Protein AF-A0A6J1R9F1-F1 (afdb_monomer_lite)

Radius of gyration: 23.19 Å; chains: 1; bounding box: 46×26×68 Å

Structure (mmCIF, N/CA/C/O backbone):
data_AF-A0A6J1R9F1-F1
#
_entry.id   AF-A0A6J1R9F1-F1
#
loop_
_atom_site.group_PDB
_atom_site.id
_atom_site.type_symbol
_atom_site.label_atom_id
_atom_site.label_alt_id
_atom_site.label_comp_id
_atom_site.label_asym_id
_atom_site.label_entity_id
_atom_site.label_seq_id
_atom_site.pdbx_PDB_ins_code
_atom_site.Cartn_x
_atom_site.Cartn_y
_atom_site.Cartn_z
_atom_site.occupancy
_atom_site.B_iso_or_equiv
_atom_site.auth_seq_id
_atom_site.auth_comp_id
_atom_site.auth_asym_id
_atom_site.auth_atom_id
_atom_site.pdbx_PDB_model_num
ATOM 1 N N . MET A 1 1 ? -10.753 -15.043 19.650 1.00 33.47 1 MET A N 1
ATOM 2 C CA . MET A 1 1 ? -9.688 -14.875 18.639 1.00 33.47 1 MET A CA 1
ATOM 3 C C . MET A 1 1 ? -9.830 -13.474 18.058 1.00 33.47 1 MET A C 1
ATOM 5 O O . MET A 1 1 ? -10.923 -13.144 17.620 1.00 33.47 1 MET A O 1
ATOM 9 N N . PHE A 1 2 ? -8.815 -12.615 18.184 1.00 37.88 2 PHE A N 1
ATOM 10 C CA . PHE A 1 2 ? -8.852 -11.265 17.606 1.00 37.88 2 PHE A CA 1
ATOM 11 C C . PHE A 1 2 ? -8.587 -11.389 16.107 1.00 37.88 2 PHE A C 1
ATOM 13 O O . PHE A 1 2 ? -7.538 -11.899 15.718 1.00 37.88 2 PHE A O 1
ATOM 20 N N . ASP A 1 3 ? -9.554 -10.997 15.284 1.00 38.84 3 ASP A N 1
ATOM 21 C CA . ASP A 1 3 ? -9.391 -10.984 13.836 1.00 38.84 3 ASP A CA 1
ATOM 22 C C . ASP A 1 3 ? -8.546 -9.765 13.454 1.00 38.84 3 ASP A C 1
ATOM 24 O O . ASP A 1 3 ? -8.963 -8.620 13.615 1.00 38.84 3 ASP A O 1
ATOM 28 N N . PHE A 1 4 ? -7.315 -10.017 13.012 1.00 48.25 4 PHE A N 1
ATOM 29 C CA . PHE A 1 4 ? -6.359 -8.979 12.621 1.00 48.25 4 PHE A CA 1
ATOM 30 C C . PHE A 1 4 ? -6.665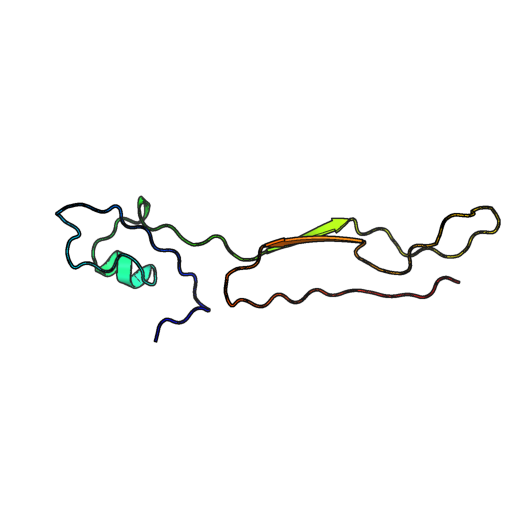 -8.384 11.236 1.00 48.25 4 PHE A C 1
ATOM 32 O O . PHE A 1 4 ? -5.997 -7.432 10.836 1.00 48.25 4 PHE A O 1
ATOM 39 N N . ASN A 1 5 ? -7.661 -8.916 10.514 1.00 45.56 5 ASN A N 1
ATOM 40 C CA . ASN A 1 5 ? -8.049 -8.422 9.191 1.00 45.56 5 ASN A CA 1
ATOM 41 C C . ASN A 1 5 ? -9.033 -7.245 9.244 1.00 45.56 5 ASN A C 1
ATOM 43 O O . ASN A 1 5 ? -9.085 -6.458 8.302 1.00 45.56 5 ASN A O 1
ATOM 47 N N . HIS A 1 6 ? -9.762 -7.083 10.350 1.00 47.81 6 HIS A N 1
ATOM 48 C CA . HIS A 1 6 ? -10.709 -5.991 10.555 1.00 47.81 6 HIS A CA 1
ATOM 49 C C . HIS A 1 6 ? -10.099 -4.942 11.490 1.00 47.81 6 HIS A C 1
ATOM 51 O O . HIS A 1 6 ? -10.127 -5.096 12.703 1.00 47.81 6 HIS A O 1
ATOM 57 N N . ASP A 1 7 ? -9.501 -3.903 10.903 1.00 49.97 7 ASP A N 1
ATOM 58 C CA . ASP A 1 7 ? -9.259 -2.576 11.496 1.00 49.97 7 ASP A CA 1
ATOM 59 C C . ASP A 1 7 ? -9.199 -2.491 13.043 1.00 49.97 7 ASP A C 1
ATOM 61 O O . ASP A 1 7 ? -10.153 -2.080 13.701 1.00 49.97 7 ASP A O 1
ATOM 65 N N . ILE A 1 8 ? -8.043 -2.790 13.646 1.00 49.72 8 ILE A N 1
ATOM 66 C CA . ILE A 1 8 ? -7.800 -2.569 15.084 1.00 49.72 8 ILE A CA 1
ATOM 67 C C . ILE A 1 8 ? -6.689 -1.524 15.276 1.00 49.72 8 ILE A C 1
ATOM 69 O O . ILE A 1 8 ? -5.558 -1.844 14.935 1.00 49.72 8 ILE A O 1
ATOM 73 N N . VAL A 1 9 ? -6.982 -0.340 15.863 1.00 54.88 9 VAL A N 1
ATOM 74 C CA . VAL A 1 9 ? -6.148 0.374 16.887 1.00 54.88 9 VAL A CA 1
ATOM 75 C C . VAL A 1 9 ? -7.012 1.374 17.702 1.00 54.88 9 VAL A C 1
ATOM 77 O O . VAL A 1 9 ? -6.986 2.575 17.482 1.00 54.88 9 VAL A O 1
ATOM 80 N N . CYS A 1 10 ? -7.808 0.859 18.636 1.00 59.25 10 CYS A N 1
ATOM 81 C CA . CYS A 1 10 ? -7.703 1.050 20.094 1.00 59.25 10 CYS A CA 1
ATOM 82 C C . CYS A 1 10 ? -6.978 2.298 20.645 1.00 59.25 10 CYS A C 1
ATOM 84 O O . CYS A 1 10 ? -5.761 2.243 20.783 1.00 59.25 10 CYS A O 1
ATOM 86 N N . VAL A 1 11 ? -7.704 3.325 21.115 1.00 57.34 11 VAL A N 1
ATOM 87 C CA . VAL A 1 11 ? -7.308 4.136 22.293 1.00 57.34 11 VAL A CA 1
ATOM 88 C C . VAL A 1 11 ? -8.561 4.725 22.954 1.00 57.34 11 VAL A C 1
ATOM 90 O O . VAL A 1 11 ? -9.041 5.763 22.528 1.00 57.34 11 VAL A O 1
ATOM 93 N N . HIS A 1 12 ? -9.065 4.116 24.024 1.00 59.09 12 HIS A N 1
ATOM 94 C CA . HIS A 1 12 ? -9.846 4.875 25.008 1.00 59.09 12 HIS A CA 1
ATOM 95 C C . HIS A 1 12 ? -8.859 5.491 26.005 1.00 59.09 12 HIS A C 1
ATOM 97 O O . HIS A 1 12 ? -7.927 4.799 26.440 1.00 59.09 12 HIS A O 1
ATOM 103 N N . SER A 1 13 ? -9.004 6.779 26.320 1.00 62.75 13 SER A N 1
ATOM 104 C CA . SER A 1 13 ? -8.144 7.436 27.307 1.00 62.75 13 SER A CA 1
ATOM 105 C C . SER A 1 13 ? -8.349 6.767 28.670 1.00 62.75 13 SER A C 1
ATOM 107 O O . SER A 1 13 ? -9.471 6.468 29.076 1.00 62.75 13 SER A O 1
ATOM 109 N N . TYR A 1 14 ? -7.256 6.444 29.365 1.00 63.72 14 TYR A N 1
ATOM 110 C CA . TYR A 1 14 ? -7.374 5.818 30.678 1.00 63.72 14 TYR A CA 1
ATOM 111 C C . TYR A 1 14 ? -7.926 6.838 31.675 1.00 63.72 14 TYR A C 1
ATOM 113 O O . TYR A 1 14 ? -7.282 7.847 31.952 1.00 63.72 14 TYR A O 1
ATOM 121 N N . SER A 1 15 ? -9.104 6.556 32.225 1.00 68.31 15 SER A N 1
ATOM 122 C CA . SER A 1 15 ? -9.654 7.283 33.371 1.00 68.31 15 SER A CA 1
ATOM 123 C C . SER A 1 15 ? -10.414 6.345 34.314 1.00 68.31 15 SER A C 1
ATOM 125 O O . SER A 1 15 ? -10.742 5.211 33.954 1.00 68.31 15 SER A O 1
ATOM 127 N N . ASN A 1 16 ? -10.705 6.804 35.535 1.00 76.62 16 ASN A N 1
ATOM 128 C CA . ASN A 1 16 ? -11.350 5.986 36.571 1.00 76.62 16 ASN A CA 1
ATOM 129 C C . ASN A 1 16 ? -12.732 5.445 36.152 1.00 76.62 16 ASN A C 1
ATOM 131 O O . ASN A 1 16 ? -13.125 4.373 36.598 1.00 76.62 16 ASN A O 1
ATOM 135 N N . SER A 1 17 ? -13.440 6.118 35.239 1.00 70.81 17 SER A N 1
ATOM 136 C CA . SER A 1 17 ? -14.736 5.672 34.694 1.00 70.81 17 SER A CA 1
ATOM 137 C C . SER A 1 17 ? -14.627 4.547 33.650 1.00 70.81 17 SER A C 1
ATOM 139 O O . SER A 1 17 ? -15.637 4.016 33.180 1.00 70.81 17 SER A O 1
ATOM 141 N N . THR A 1 18 ? -13.402 4.178 33.273 1.00 72.50 18 THR A N 1
ATOM 142 C CA . THR A 1 18 ? -13.089 3.245 32.175 1.00 72.50 18 THR A CA 1
ATOM 143 C C . THR A 1 18 ? -12.455 1.950 32.672 1.00 72.50 18 THR A C 1
ATOM 145 O O . THR A 1 18 ? -12.145 1.053 31.883 1.00 72.50 18 THR A O 1
ATOM 148 N N . TYR A 1 19 ? -12.279 1.836 33.991 1.00 78.38 19 TYR A N 1
ATOM 149 C CA . TYR A 1 19 ? -11.739 0.653 34.640 1.00 78.38 19 TYR A CA 1
ATOM 150 C C . TYR A 1 19 ? -12.591 -0.580 34.305 1.00 78.38 19 TYR A C 1
ATOM 152 O O . TYR A 1 19 ? -13.818 -0.541 34.356 1.00 78.38 19 TYR A O 1
ATOM 160 N N . GLY A 1 20 ? -11.937 -1.669 33.894 1.00 80.25 20 GLY A N 1
ATOM 161 C CA . GLY A 1 20 ? -12.604 -2.903 33.466 1.00 80.25 20 GLY A CA 1
ATOM 162 C C . GLY A 1 20 ? -13.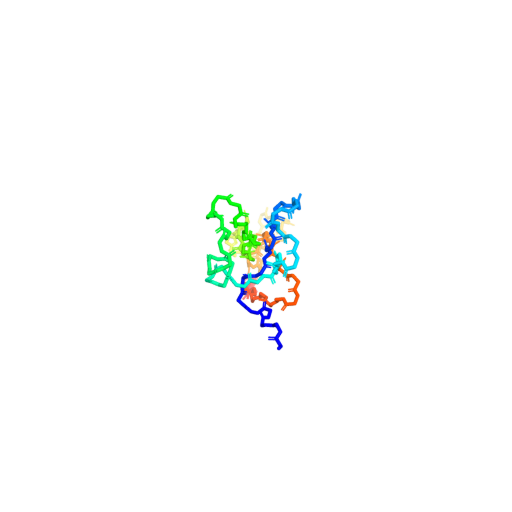204 -2.887 32.050 1.00 80.25 20 GLY A C 1
ATOM 163 O O . GLY A 1 20 ? -13.624 -3.940 31.574 1.00 80.25 20 GLY A O 1
ATOM 164 N N . LYS A 1 21 ? -13.213 -1.753 31.331 1.00 81.44 21 LYS A N 1
ATOM 165 C CA . LYS A 1 21 ? -13.713 -1.690 29.945 1.00 81.44 21 LYS A CA 1
ATOM 166 C C . LYS A 1 21 ? -12.623 -2.054 28.923 1.00 81.44 21 LYS A C 1
ATOM 168 O O . LYS A 1 21 ? -11.461 -1.666 29.089 1.00 81.44 21 LYS A O 1
ATOM 173 N N . PRO A 1 22 ? -12.958 -2.762 27.825 1.00 80.62 22 PRO A N 1
ATOM 174 C CA . PRO A 1 22 ? -11.982 -3.091 26.795 1.00 80.62 22 PRO A CA 1
ATOM 175 C C . PRO A 1 22 ? -11.558 -1.827 26.043 1.00 80.62 22 PRO A C 1
ATOM 177 O O . PRO A 1 22 ? -12.364 -1.174 25.391 1.00 80.62 22 PRO A O 1
ATOM 180 N N . ARG A 1 23 ? -10.263 -1.510 26.090 1.00 79.69 23 ARG A N 1
ATOM 181 C CA . ARG A 1 23 ? -9.673 -0.374 25.355 1.00 79.69 23 ARG A CA 1
ATOM 182 C C . ARG A 1 23 ? -9.361 -0.704 23.902 1.00 79.69 23 ARG A C 1
ATOM 184 O O . ARG A 1 23 ? -9.111 0.198 23.106 1.00 79.69 23 ARG A O 1
ATOM 191 N N . CYS A 1 24 ? -9.342 -1.999 23.582 1.00 80.25 24 CYS A N 1
ATOM 192 C CA . CYS A 1 24 ? -8.999 -2.493 22.269 1.00 80.25 24 CYS A CA 1
ATOM 193 C C . CYS A 1 24 ? -10.027 -3.486 21.747 1.00 80.25 24 CYS A C 1
ATOM 195 O O . CYS A 1 24 ? -10.148 -4.592 22.272 1.00 80.25 24 CYS A O 1
ATOM 197 N N . ASN A 1 25 ? -10.815 -3.057 20.764 1.00 81.12 25 ASN A N 1
ATOM 198 C CA . ASN A 1 25 ? -11.896 -3.848 20.193 1.00 81.12 25 ASN A CA 1
ATOM 199 C C . ASN A 1 25 ? -12.346 -3.263 18.849 1.00 81.12 25 ASN A C 1
ATOM 201 O O . ASN A 1 25 ? -11.912 -2.173 18.474 1.00 81.12 25 ASN A O 1
ATOM 205 N N . VAL A 1 26 ? -13.256 -3.965 18.171 1.00 81.56 26 VAL A N 1
ATOM 206 C CA . VAL A 1 26 ? -13.962 -3.423 17.002 1.00 81.56 26 VAL A CA 1
ATOM 207 C C . VAL A 1 26 ? -14.831 -2.214 17.407 1.00 81.56 26 VAL A C 1
ATOM 209 O O . VAL A 1 26 ? -15.368 -2.210 18.528 1.00 81.56 26 VAL A O 1
ATOM 212 N N . PRO A 1 27 ? -14.986 -1.190 16.545 1.00 82.56 27 PRO A N 1
ATOM 213 C CA . PRO A 1 27 ? -15.694 0.051 16.878 1.00 82.56 27 PRO A CA 1
ATOM 214 C C . PRO A 1 27 ? -17.115 -0.157 17.416 1.00 82.56 27 PRO A C 1
ATOM 216 O O . PRO A 1 27 ? -17.535 0.530 18.344 1.00 82.56 27 PRO A O 1
ATOM 219 N N . GLU A 1 28 ? -17.847 -1.137 16.888 1.00 86.00 28 GLU A N 1
ATOM 220 C CA . GLU A 1 28 ? -19.213 -1.485 17.296 1.00 86.00 28 GLU A CA 1
ATOM 221 C C . GLU A 1 28 ? -19.271 -1.862 18.776 1.00 86.00 28 GLU A C 1
ATOM 223 O O . GLU A 1 28 ? -20.137 -1.387 19.510 1.00 86.00 28 GLU A O 1
ATOM 228 N N . ARG A 1 29 ? -18.306 -2.665 19.238 1.00 84.50 29 ARG A N 1
ATOM 229 C CA . ARG A 1 29 ? -18.225 -3.074 20.642 1.00 84.50 29 ARG A CA 1
ATOM 230 C C . ARG A 1 29 ? -17.789 -1.921 21.532 1.00 84.50 29 ARG A C 1
ATOM 232 O O . ARG A 1 29 ? -18.353 -1.759 22.605 1.00 84.50 29 ARG A O 1
ATOM 239 N N . LEU A 1 30 ? -16.833 -1.097 21.099 1.00 81.62 30 LEU A N 1
ATOM 240 C CA . LEU A 1 30 ? -16.418 0.084 21.869 1.00 81.62 30 LEU A CA 1
ATOM 241 C C . LEU A 1 30 ? -17.592 1.048 22.091 1.00 81.62 30 LEU A C 1
ATOM 243 O O . LEU A 1 30 ? -17.796 1.501 23.217 1.00 81.62 30 LEU A O 1
ATOM 247 N N . ARG A 1 31 ? -18.408 1.285 21.056 1.00 85.69 31 ARG A N 1
ATOM 248 C CA . ARG A 1 31 ? -19.654 2.058 21.170 1.00 85.69 31 ARG A CA 1
ATOM 249 C C . ARG A 1 31 ? -20.624 1.427 22.169 1.00 85.69 31 ARG A C 1
ATOM 251 O O . ARG A 1 31 ? -21.139 2.131 23.031 1.00 85.69 31 ARG A O 1
ATOM 258 N N . ALA A 1 32 ? -20.811 0.106 22.118 1.00 86.62 32 ALA A N 1
ATOM 259 C CA . ALA A 1 32 ? -21.663 -0.615 23.069 1.00 86.62 32 ALA A CA 1
ATOM 260 C C . ALA A 1 32 ? -21.176 -0.509 24.532 1.00 86.62 32 ALA A C 1
ATOM 262 O O . ALA A 1 32 ? -21.990 -0.508 25.448 1.00 86.62 32 ALA A O 1
ATOM 263 N N . PHE A 1 33 ? -19.866 -0.354 24.766 1.00 83.06 33 PHE A N 1
ATOM 264 C CA . PHE A 1 33 ? -19.291 -0.105 26.100 1.00 83.06 33 PHE A CA 1
ATOM 265 C C . PHE A 1 33 ? -19.329 1.375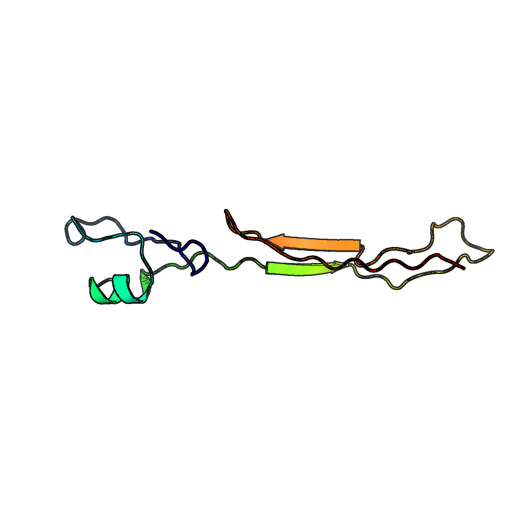 26.540 1.00 83.06 33 PHE A C 1
ATOM 267 O O . PHE A 1 33 ? -18.814 1.726 27.613 1.00 83.06 33 PHE A O 1
ATOM 274 N N . GLY A 1 34 ? -19.955 2.244 25.739 1.00 81.50 34 GLY A N 1
ATOM 275 C CA . GLY A 1 34 ? -20.114 3.669 26.019 1.00 81.50 34 GLY A CA 1
ATOM 276 C C . GLY A 1 34 ? -18.893 4.516 25.664 1.00 81.50 34 GLY A C 1
ATOM 277 O O . GLY A 1 34 ? -18.714 5.577 26.252 1.00 81.50 34 GLY A O 1
ATOM 278 N N . CYS A 1 35 ? -18.034 4.055 24.748 1.00 80.19 35 CYS A N 1
ATOM 279 C CA . CYS A 1 35 ? -16.924 4.858 24.238 1.00 80.19 35 CYS A CA 1
ATOM 280 C C . CYS A 1 35 ? -17.450 5.910 23.239 1.00 80.19 35 CYS A C 1
ATOM 282 O O . CYS A 1 35 ? -18.062 5.526 22.234 1.00 80.19 35 CYS A O 1
ATOM 284 N N . PRO A 1 36 ? -17.220 7.218 23.467 1.00 84.06 36 PRO A N 1
ATOM 285 C CA . PRO A 1 36 ? -17.599 8.260 22.519 1.00 84.06 36 PRO A CA 1
ATOM 286 C C . PRO A 1 36 ? -16.871 8.097 21.180 1.00 84.06 36 PRO A C 1
ATOM 288 O O . PRO A 1 36 ? -15.672 7.829 21.145 1.00 84.06 36 PRO A O 1
ATOM 291 N N . ASN A 1 37 ? -17.560 8.347 20.061 1.00 83.00 37 ASN A N 1
ATOM 292 C CA . ASN A 1 37 ? -16.971 8.210 18.719 1.00 83.00 37 ASN A CA 1
ATOM 293 C C . ASN A 1 37 ? -15.689 9.038 18.526 1.00 83.00 37 ASN A C 1
ATOM 295 O O . ASN A 1 37 ? -14.789 8.602 17.818 1.00 83.00 37 ASN A O 1
ATOM 299 N N . VAL A 1 38 ? -15.590 10.206 19.169 1.00 84.25 38 VAL A N 1
ATOM 300 C CA . VAL A 1 38 ? -14.410 11.089 19.090 1.00 84.25 38 VAL A CA 1
ATOM 301 C C . VAL A 1 38 ? -13.163 10.487 19.743 1.00 84.25 38 VAL A C 1
ATOM 303 O O . VAL A 1 38 ? -12.041 10.871 19.417 1.00 84.25 38 VAL A O 1
ATOM 306 N N . GLU A 1 39 ? -13.349 9.535 20.655 1.00 79.62 39 GLU A N 1
ATOM 307 C CA . GLU A 1 39 ? -12.262 8.818 21.315 1.00 79.62 39 GLU A CA 1
ATOM 308 C C . GLU A 1 39 ? -11.902 7.524 20.584 1.00 79.62 39 GLU A C 1
ATOM 310 O O . GLU A 1 39 ? -10.777 7.045 20.704 1.00 79.62 39 GLU A O 1
ATOM 315 N N . ILE A 1 40 ? -12.808 6.973 19.773 1.00 79.88 40 ILE A N 1
ATOM 316 C CA . ILE A 1 40 ? -12.526 5.783 18.969 1.00 79.88 40 ILE A CA 1
ATOM 317 C C . ILE A 1 40 ? -11.568 6.161 17.840 1.00 79.88 40 ILE A C 1
ATOM 319 O O . ILE A 1 40 ? -11.947 6.711 16.808 1.00 79.88 40 ILE A O 1
ATOM 323 N N . ARG A 1 41 ? -10.294 5.824 18.029 1.00 78.50 41 ARG A N 1
ATOM 324 C CA . ARG A 1 41 ? -9.270 5.931 16.990 1.00 78.50 41 ARG A CA 1
ATOM 325 C C . ARG A 1 41 ? -9.218 4.633 16.193 1.00 78.50 41 ARG A C 1
ATOM 327 O O . ARG A 1 41 ? -9.406 3.550 16.740 1.00 78.50 41 ARG A O 1
ATOM 334 N N . ALA A 1 42 ? -8.980 4.754 14.893 1.00 76.31 42 ALA A N 1
ATOM 335 C CA . ALA A 1 42 ? -8.719 3.621 14.021 1.00 76.31 42 ALA A CA 1
ATOM 336 C C . ALA A 1 42 ? -7.253 3.637 13.596 1.00 76.31 42 ALA A C 1
ATOM 338 O O . ALA A 1 42 ? -6.665 4.696 13.348 1.00 76.31 42 ALA A O 1
ATOM 339 N N . ALA A 1 43 ? -6.669 2.448 13.467 1.00 74.88 43 ALA A N 1
ATOM 340 C CA . ALA A 1 43 ? -5.381 2.307 12.815 1.00 74.88 43 ALA A CA 1
ATOM 341 C C . ALA A 1 43 ? -5.508 2.830 11.387 1.00 74.88 43 ALA A C 1
ATOM 343 O O . ALA A 1 43 ? -6.421 2.408 10.672 1.00 74.88 43 ALA A O 1
ATOM 344 N N . PRO A 1 44 ? -4.596 3.673 10.904 1.00 79.44 44 PRO A N 1
ATOM 345 C CA . PRO A 1 44 ? -4.657 4.068 9.511 1.00 79.44 44 PRO A CA 1
ATOM 346 C C . PRO A 1 44 ? -4.521 2.839 8.594 1.00 79.44 44 PRO A C 1
ATOM 348 O O . PRO A 1 44 ? -3.767 1.914 8.927 1.00 79.44 44 PRO A O 1
ATOM 351 N N . PRO A 1 45 ? -5.239 2.794 7.461 1.00 83.00 45 PRO A N 1
ATOM 352 C CA . PRO A 1 45 ? -5.178 1.674 6.533 1.00 83.00 45 PRO A CA 1
ATOM 353 C C . PRO A 1 45 ? -3.782 1.495 5.943 1.00 83.00 45 PRO A C 1
ATOM 355 O O . PRO A 1 45 ? -2.983 2.437 5.863 1.00 83.00 45 PRO A O 1
ATOM 358 N N . GLY A 1 46 ? -3.496 0.262 5.522 1.00 87.56 46 GLY A N 1
ATOM 359 C CA . GLY A 1 46 ? -2.419 0.036 4.568 1.00 87.56 46 GLY A CA 1
ATOM 360 C C . GLY A 1 46 ? -2.701 0.813 3.278 1.00 87.56 46 GLY A C 1
ATOM 361 O O . GLY A 1 46 ? -3.849 1.126 2.969 1.00 87.56 46 GLY A O 1
ATOM 362 N N . SER A 1 47 ? -1.665 1.190 2.538 1.00 92.06 47 SER A N 1
ATOM 363 C CA . SER A 1 47 ? -1.845 1.890 1.261 1.00 92.06 47 SER A CA 1
ATOM 364 C C . SER A 1 47 ? -0.681 1.626 0.323 1.00 92.06 47 SER A C 1
ATOM 366 O O . SER A 1 47 ? 0.464 1.541 0.766 1.00 92.06 47 SER A O 1
ATOM 368 N N . LEU A 1 48 ? -0.972 1.565 -0.973 1.00 94.38 48 LEU A N 1
ATOM 369 C CA . LEU A 1 48 ? 0.010 1.505 -2.046 1.00 94.38 48 LEU A CA 1
ATOM 370 C C . LEU A 1 48 ? -0.184 2.730 -2.939 1.00 94.38 48 LEU A C 1
ATOM 372 O O . LEU A 1 48 ? -1.277 2.963 -3.450 1.00 94.38 48 LEU A O 1
ATOM 376 N N . ARG A 1 49 ? 0.868 3.527 -3.123 1.00 96.69 49 ARG A N 1
ATOM 377 C CA . ARG A 1 49 ? 0.852 4.699 -4.005 1.00 96.69 49 ARG A CA 1
ATOM 378 C C . ARG A 1 49 ? 2.011 4.635 -4.981 1.00 96.69 49 ARG A C 1
ATOM 380 O O . ARG A 1 49 ? 3.150 4.431 -4.573 1.00 96.69 49 ARG A O 1
ATOM 387 N N . VAL A 1 50 ? 1.732 4.870 -6.256 1.00 96.75 50 VAL A N 1
ATOM 388 C CA . VAL A 1 50 ? 2.768 5.030 -7.278 1.00 96.75 50 VAL A CA 1
ATOM 389 C C . VAL A 1 50 ? 3.320 6.451 -7.198 1.00 96.75 50 VAL A C 1
ATOM 391 O O . VAL A 1 50 ? 2.555 7.411 -7.214 1.00 96.75 50 VAL A O 1
ATOM 394 N N . LEU A 1 51 ? 4.639 6.585 -7.061 1.00 97.88 51 LEU A N 1
ATOM 395 C CA . LEU A 1 51 ? 5.328 7.880 -7.018 1.00 97.88 51 LEU A CA 1
ATOM 396 C C . LEU A 1 51 ? 6.022 8.208 -8.341 1.00 97.88 51 LEU A C 1
ATOM 398 O O . LEU A 1 51 ? 6.139 9.375 -8.698 1.00 97.88 51 LEU A O 1
ATOM 402 N N . THR A 1 52 ? 6.505 7.195 -9.059 1.00 97.69 52 THR A N 1
ATOM 403 C CA . THR A 1 52 ? 7.180 7.375 -10.349 1.00 97.69 52 THR A CA 1
ATOM 404 C C . THR A 1 52 ? 6.869 6.189 -11.246 1.00 97.69 52 THR A C 1
ATOM 406 O O . THR A 1 52 ? 7.066 5.044 -10.839 1.00 97.69 52 THR A O 1
ATOM 409 N N . ASN A 1 53 ? 6.358 6.478 -12.443 1.00 97.25 53 ASN A N 1
ATOM 410 C CA . ASN A 1 53 ? 5.930 5.484 -13.422 1.00 97.25 53 ASN A CA 1
ATOM 411 C C . ASN A 1 53 ? 6.229 5.956 -14.851 1.00 97.25 53 ASN A C 1
ATOM 413 O O . ASN A 1 53 ? 5.318 6.201 -15.634 1.00 97.25 53 ASN A O 1
ATOM 417 N N . MET A 1 54 ? 7.508 6.117 -15.165 1.00 95.94 54 MET A N 1
ATOM 418 C CA . MET A 1 54 ? 8.019 6.437 -16.496 1.00 95.94 54 MET A CA 1
ATOM 419 C C . MET A 1 54 ? 7.637 5.359 -17.503 1.00 95.94 54 MET A C 1
ATOM 421 O O . MET A 1 54 ? 7.648 4.179 -17.151 1.00 95.94 54 MET A O 1
ATOM 425 N N . ASP A 1 55 ? 7.339 5.764 -18.737 1.00 95.38 55 ASP A N 1
ATOM 426 C CA . ASP A 1 55 ? 7.054 4.846 -19.837 1.00 95.38 55 ASP A CA 1
ATOM 427 C C . ASP A 1 55 ? 8.261 4.002 -20.233 1.00 95.38 55 ASP A C 1
ATOM 429 O O . ASP A 1 55 ? 9.407 4.387 -20.002 1.00 95.38 55 ASP A O 1
ATOM 433 N N . PHE A 1 56 ? 7.984 2.823 -20.798 1.00 95.75 56 PHE A N 1
ATOM 434 C CA . PHE A 1 56 ? 9.037 1.966 -21.326 1.00 95.75 56 PHE A CA 1
ATOM 435 C C . PHE A 1 56 ? 9.767 2.674 -22.465 1.00 95.75 56 PHE A C 1
ATOM 437 O O . PHE A 1 56 ? 9.145 3.375 -23.265 1.00 95.75 56 PHE A O 1
ATOM 444 N N . GLN A 1 57 ? 11.072 2.459 -22.549 1.00 93.38 57 GLN A N 1
ATOM 445 C CA . GLN A 1 57 ? 11.928 3.066 -23.559 1.00 93.38 57 GLN A CA 1
ATOM 446 C C . GLN A 1 57 ? 12.658 1.975 -24.336 1.00 93.38 57 GLN A C 1
ATOM 448 O O . GLN A 1 57 ? 12.849 0.866 -23.836 1.00 93.38 57 GLN A O 1
ATOM 453 N N . ASP A 1 58 ? 13.043 2.310 -25.559 1.00 91.12 58 ASP A N 1
ATOM 454 C CA . ASP A 1 58 ? 13.847 1.472 -26.444 1.00 91.12 58 ASP A CA 1
ATOM 455 C C . ASP A 1 58 ? 15.218 2.129 -26.646 1.00 91.12 58 ASP A C 1
ATOM 457 O O . ASP A 1 58 ? 15.416 3.297 -26.284 1.00 91.12 58 ASP A O 1
ATOM 461 N N . VAL A 1 59 ? 16.187 1.375 -27.158 1.00 88.56 59 VAL A N 1
ATOM 462 C CA . VAL A 1 59 ? 17.537 1.891 -27.379 1.00 88.56 59 VAL A CA 1
ATOM 463 C C . VAL A 1 59 ? 17.484 2.923 -28.508 1.00 88.56 59 VAL A C 1
ATOM 465 O O . VAL A 1 59 ? 16.957 2.662 -29.585 1.00 88.56 59 VAL A O 1
ATOM 468 N N . SER A 1 60 ? 18.034 4.116 -28.276 1.00 83.56 60 SER A N 1
ATOM 469 C CA . SER A 1 60 ? 18.228 5.114 -29.334 1.00 83.56 60 SER A CA 1
ATOM 470 C C . SER A 1 60 ? 19.717 5.286 -29.598 1.00 83.56 60 SER A C 1
ATOM 472 O O . SER A 1 60 ? 20.468 5.470 -28.640 1.00 83.56 60 SER A O 1
ATOM 474 N N . ASN A 1 61 ? 20.121 5.313 -30.870 1.00 73.94 61 ASN A N 1
ATOM 475 C CA . ASN A 1 61 ? 21.527 5.403 -31.289 1.00 73.94 61 ASN A CA 1
ATOM 476 C C . ASN A 1 61 ? 22.302 6.587 -30.672 1.00 73.94 61 ASN A C 1
ATOM 478 O O . ASN A 1 61 ? 23.510 6.489 -30.495 1.00 73.94 61 ASN A O 1
ATOM 482 N N . ASP A 1 62 ? 21.610 7.660 -30.278 1.00 72.50 62 ASP A N 1
ATOM 483 C CA . ASP A 1 62 ? 22.215 8.878 -29.719 1.00 72.50 62 ASP A CA 1
ATOM 484 C C . ASP A 1 62 ? 22.298 8.924 -28.181 1.00 72.50 62 ASP A C 1
ATOM 486 O O . ASP A 1 62 ? 22.686 9.949 -27.616 1.00 72.50 62 ASP A O 1
ATOM 490 N N . ARG A 1 63 ? 21.909 7.864 -27.454 1.00 65.69 63 ARG A N 1
ATOM 491 C CA . ARG A 1 63 ? 21.874 7.898 -25.979 1.00 65.69 63 ARG A CA 1
ATOM 492 C C . ARG A 1 63 ? 22.612 6.730 -25.338 1.00 65.69 63 ARG A C 1
ATOM 494 O O . ARG A 1 63 ? 22.293 5.573 -25.564 1.00 65.69 63 ARG A O 1
ATOM 501 N N . THR A 1 64 ? 23.517 7.062 -24.417 1.00 67.75 64 THR A N 1
ATOM 502 C CA . THR A 1 64 ? 24.184 6.126 -23.491 1.00 67.75 64 THR A CA 1
ATOM 503 C C . THR A 1 64 ? 23.334 5.778 -22.261 1.00 67.75 64 THR A C 1
ATOM 505 O O . THR A 1 64 ? 23.795 5.083 -21.357 1.00 67.75 64 THR A O 1
ATOM 508 N N . VAL A 1 65 ? 22.098 6.278 -22.187 1.00 76.44 65 VAL A N 1
ATOM 509 C CA . VAL A 1 65 ? 21.208 6.075 -21.038 1.00 76.44 65 VAL A CA 1
ATOM 510 C C . VAL A 1 65 ? 20.535 4.709 -21.139 1.00 76.44 65 VAL A C 1
ATOM 512 O O . VAL A 1 65 ? 20.003 4.353 -22.187 1.00 76.44 65 VAL A O 1
ATOM 515 N N . GLN A 1 66 ? 20.521 3.961 -20.034 1.00 84.75 66 GLN A N 1
ATOM 516 C CA . GLN A 1 66 ? 19.813 2.683 -19.967 1.00 84.75 66 GLN A CA 1
ATOM 517 C C . GLN A 1 66 ? 18.300 2.897 -20.159 1.00 84.75 66 GLN A C 1
ATOM 519 O O . GLN A 1 66 ? 17.704 3.684 -19.414 1.00 84.75 66 GLN A O 1
ATOM 524 N N . PRO A 1 67 ? 17.662 2.211 -21.125 1.00 92.12 67 PRO A N 1
ATOM 525 C CA . PRO A 1 67 ? 16.237 2.363 -21.370 1.00 92.12 67 PRO A CA 1
ATOM 526 C C . PRO A 1 67 ? 15.412 1.824 -20.199 1.00 92.12 67 PRO A C 1
ATOM 528 O O . PRO A 1 67 ? 15.753 0.833 -19.552 1.00 92.12 67 PRO A O 1
ATOM 531 N N . VAL A 1 68 ? 14.273 2.460 -19.941 1.00 94.56 68 VAL A N 1
ATOM 532 C CA . VAL A 1 68 ? 13.314 2.000 -18.936 1.00 94.56 68 VAL A CA 1
ATOM 533 C C . VAL A 1 68 ? 12.648 0.704 -19.408 1.00 94.56 68 VAL A C 1
ATOM 535 O O . VAL A 1 68 ? 11.865 0.713 -20.354 1.00 94.56 68 VAL A O 1
ATOM 538 N N . GLN A 1 69 ? 12.907 -0.400 -18.707 1.00 95.62 69 GLN A N 1
ATOM 539 C CA . GLN A 1 69 ? 12.340 -1.728 -19.002 1.00 95.62 69 GLN A CA 1
ATOM 540 C C . GLN A 1 69 ? 11.417 -2.267 -17.898 1.00 95.62 69 GLN A C 1
ATOM 542 O O . GLN A 1 69 ? 10.724 -3.263 -18.097 1.00 95.62 69 GLN A O 1
ATOM 547 N N . LEU A 1 70 ? 11.391 -1.618 -16.728 1.00 96.44 70 LEU A N 1
ATOM 548 C CA . LEU A 1 70 ? 10.585 -2.004 -15.567 1.00 96.44 70 LEU A CA 1
ATOM 549 C C . LEU A 1 70 ? 9.730 -0.833 -15.080 1.00 96.44 70 LEU A C 1
ATOM 551 O O . LEU A 1 70 ? 10.190 0.313 -15.033 1.00 96.44 70 LEU A O 1
ATOM 555 N N . ARG A 1 71 ? 8.486 -1.129 -14.691 1.00 96.75 71 ARG A N 1
ATOM 556 C CA . ARG A 1 71 ? 7.510 -0.151 -14.194 1.00 96.75 71 ARG A CA 1
ATOM 557 C C . ARG A 1 71 ? 6.656 -0.714 -13.053 1.00 96.75 71 ARG A C 1
ATOM 559 O O . ARG A 1 71 ? 6.313 -1.895 -13.103 1.00 96.75 71 ARG A O 1
ATOM 566 N N . PRO A 1 72 ? 6.215 0.123 -12.095 1.00 97.62 72 PRO A N 1
ATOM 567 C CA . PRO A 1 72 ? 6.656 1.503 -11.843 1.00 97.62 72 PRO A CA 1
ATOM 568 C C . PRO A 1 72 ? 8.056 1.554 -11.202 1.00 97.62 72 PRO A C 1
ATOM 570 O O . PRO A 1 72 ? 8.497 0.583 -10.599 1.00 97.62 72 PRO A O 1
ATOM 573 N N . GLN A 1 73 ? 8.752 2.692 -11.289 1.00 96.69 73 GLN A N 1
ATOM 574 C CA . GLN A 1 73 ? 10.119 2.838 -10.753 1.00 96.69 73 GLN A CA 1
ATOM 575 C C . GLN A 1 73 ? 10.139 3.219 -9.275 1.00 96.69 73 GLN A C 1
ATOM 577 O O . GLN A 1 73 ? 11.119 2.961 -8.581 1.00 96.69 73 GLN A O 1
ATOM 582 N N . LYS A 1 74 ? 9.072 3.854 -8.776 1.00 97.56 74 LYS A N 1
ATOM 583 C CA . LYS A 1 74 ? 8.985 4.235 -7.367 1.00 97.56 74 LYS A CA 1
ATOM 584 C C . LYS A 1 74 ? 7.576 4.073 -6.833 1.00 97.56 74 LYS A C 1
ATOM 586 O O . LYS A 1 74 ? 6.611 4.591 -7.397 1.00 97.56 74 LYS A O 1
ATOM 591 N N . LEU A 1 75 ? 7.486 3.408 -5.691 1.00 97.12 75 LEU A N 1
ATOM 592 C CA . LEU A 1 75 ? 6.260 3.160 -4.949 1.00 97.12 75 LEU A CA 1
ATOM 593 C C . LEU A 1 75 ? 6.421 3.664 -3.515 1.00 97.12 75 LEU A C 1
ATOM 595 O O . LEU A 1 75 ? 7.517 3.655 -2.956 1.00 97.12 75 LEU A O 1
ATOM 599 N N . ARG A 1 76 ? 5.315 4.075 -2.901 1.00 96.88 76 ARG A N 1
ATOM 600 C CA . ARG A 1 76 ? 5.198 4.296 -1.462 1.00 96.88 76 ARG A CA 1
ATOM 601 C C . ARG A 1 76 ? 4.208 3.293 -0.908 1.00 96.88 76 ARG A C 1
ATOM 603 O O . ARG A 1 76 ? 3.020 3.352 -1.222 1.00 96.88 76 ARG A O 1
ATOM 610 N N . LEU A 1 77 ? 4.720 2.406 -0.069 1.00 94.62 77 LEU A N 1
ATOM 611 C CA . LEU A 1 77 ? 3.942 1.388 0.609 1.00 94.62 77 LEU A CA 1
ATOM 612 C C . LEU A 1 77 ? 3.788 1.750 2.088 1.00 94.62 77 LEU A C 1
ATOM 614 O O . LEU A 1 77 ? 4.750 2.122 2.756 1.00 94.62 77 LEU A O 1
ATOM 618 N N . ARG A 1 78 ? 2.569 1.622 2.601 1.00 92.38 78 ARG A N 1
ATOM 619 C CA . ARG A 1 78 ? 2.255 1.634 4.027 1.00 92.38 78 ARG A CA 1
ATOM 620 C C . ARG A 1 78 ? 1.654 0.278 4.361 1.00 92.38 78 ARG A C 1
ATOM 622 O O . ARG A 1 78 ? 0.573 -0.026 3.870 1.00 92.38 78 ARG A O 1
ATOM 629 N N . MET A 1 79 ? 2.338 -0.515 5.178 1.00 88.50 79 MET A N 1
ATOM 630 C CA . MET A 1 79 ? 1.853 -1.829 5.608 1.00 88.50 79 MET A CA 1
ATOM 631 C C . MET A 1 79 ? 1.376 -1.784 7.053 1.00 88.50 79 MET A C 1
ATOM 633 O O . MET A 1 79 ? 1.961 -1.090 7.886 1.00 88.50 79 MET A O 1
ATOM 637 N N . ARG A 1 80 ? 0.332 -2.555 7.354 1.00 84.38 80 ARG A N 1
ATOM 638 C CA . ARG A 1 80 ? -0.048 -2.860 8.732 1.00 84.38 80 ARG A CA 1
ATOM 639 C C . ARG A 1 80 ? 0.679 -4.121 9.210 1.00 84.38 80 ARG A C 1
ATOM 641 O O . ARG A 1 80 ? 1.012 -4.979 8.386 1.00 84.38 80 ARG A O 1
ATOM 648 N N . PR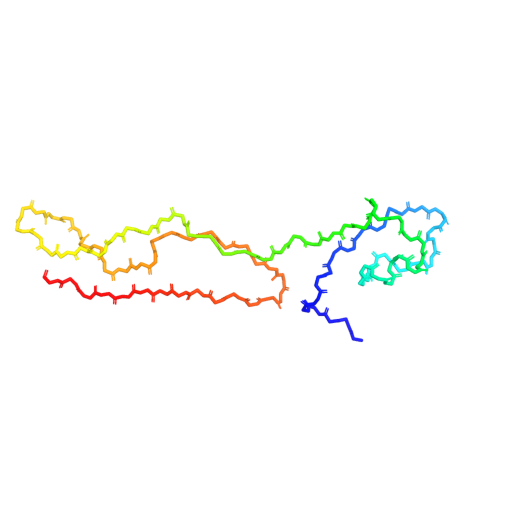O A 1 81 ? 0.897 -4.282 10.524 1.00 82.62 81 PRO A N 1
ATOM 649 C CA . PRO A 1 81 ? 1.378 -5.546 11.066 1.00 82.62 81 PRO A CA 1
ATOM 650 C C . PRO A 1 81 ? 0.477 -6.703 10.627 1.00 82.62 81 PRO A C 1
ATOM 652 O O . PRO A 1 81 ? -0.744 -6.580 10.692 1.00 82.62 81 PRO A O 1
ATOM 655 N N . ARG A 1 82 ? 1.082 -7.819 10.201 1.00 83.62 82 ARG A N 1
ATOM 656 C CA . ARG A 1 82 ? 0.372 -9.036 9.757 1.00 83.62 82 ARG A CA 1
ATOM 657 C C . ARG A 1 82 ? -0.605 -8.822 8.590 1.00 83.62 82 ARG A C 1
ATOM 659 O O . ARG A 1 82 ? -1.567 -9.567 8.456 1.00 83.62 82 ARG A O 1
ATOM 666 N N . SER A 1 83 ? -0.355 -7.817 7.753 1.00 84.19 83 SER A N 1
ATOM 667 C CA . SER A 1 83 ? -1.093 -7.600 6.505 1.00 84.19 83 SER A CA 1
ATOM 668 C C . SER A 1 83 ? -0.237 -7.952 5.292 1.00 84.19 83 SER A C 1
ATOM 670 O O . SER A 1 83 ? 0.991 -7.912 5.367 1.00 84.19 83 SER A O 1
ATOM 672 N N . ASN A 1 84 ? -0.899 -8.251 4.176 1.00 88.62 84 ASN A N 1
ATOM 673 C CA . ASN A 1 84 ? -0.264 -8.475 2.882 1.00 88.62 84 ASN A CA 1
ATOM 674 C C . ASN A 1 84 ? -0.635 -7.341 1.924 1.00 88.62 84 ASN A C 1
ATOM 676 O O . ASN A 1 84 ? -1.772 -6.870 1.932 1.00 88.62 84 ASN A O 1
ATOM 680 N N . GLN A 1 85 ? 0.303 -6.939 1.065 1.00 89.44 85 GLN A N 1
ATOM 681 C CA . GLN A 1 85 ? 0.029 -6.029 -0.043 1.00 89.44 85 GLN A CA 1
ATOM 682 C C . GLN A 1 85 ? 0.576 -6.621 -1.340 1.00 89.44 85 GLN A C 1
ATOM 684 O O . GLN A 1 85 ? 1.740 -7.006 -1.409 1.00 89.44 85 GLN A O 1
ATOM 689 N N . VAL A 1 86 ? -0.257 -6.642 -2.378 1.00 93.06 86 VAL A N 1
ATOM 690 C CA . VAL A 1 86 ? 0.155 -7.048 -3.724 1.00 93.06 86 VAL A CA 1
ATOM 691 C C . VAL A 1 86 ? 0.678 -5.831 -4.483 1.00 93.06 86 VAL A C 1
ATOM 693 O O . VAL A 1 86 ? 0.029 -4.783 -4.510 1.00 93.06 86 VAL A O 1
ATOM 696 N N . VAL A 1 87 ? 1.852 -5.977 -5.095 1.00 94.69 87 VAL A N 1
ATOM 697 C CA . VAL A 1 87 ? 2.470 -4.980 -5.973 1.00 94.69 87 VAL A CA 1
ATOM 698 C C . VAL A 1 87 ? 2.663 -5.604 -7.346 1.00 94.69 87 VAL A C 1
ATOM 700 O O . VAL A 1 87 ? 3.313 -6.638 -7.470 1.00 94.69 87 VAL A O 1
ATOM 703 N N . THR A 1 88 ? 2.127 -4.957 -8.376 1.00 95.50 88 THR A N 1
ATOM 704 C CA . THR A 1 88 ? 2.284 -5.405 -9.761 1.00 95.50 88 THR A CA 1
ATOM 705 C C . THR A 1 88 ? 3.446 -4.673 -10.412 1.00 95.50 88 THR A C 1
ATOM 707 O O . THR A 1 88 ? 3.433 -3.444 -10.507 1.00 95.50 88 THR A O 1
ATOM 710 N N . LEU A 1 89 ? 4.432 -5.436 -10.881 1.00 96.31 89 LEU A N 1
ATOM 711 C CA . LEU A 1 89 ? 5.523 -4.940 -11.711 1.00 96.31 89 LEU A CA 1
ATOM 712 C C . LEU A 1 89 ? 5.282 -5.3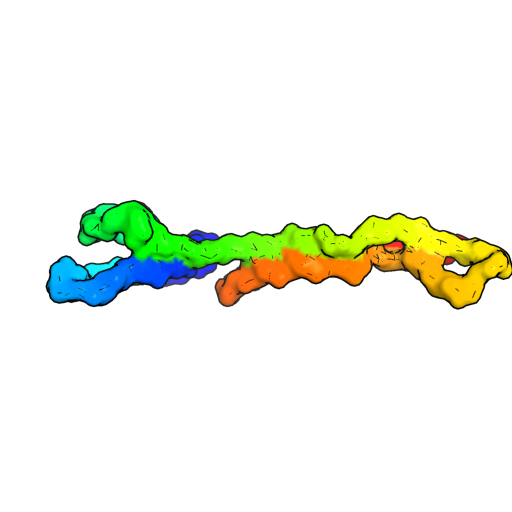60 -13.158 1.00 96.31 89 LEU A C 1
ATOM 714 O O . LEU A 1 89 ? 4.881 -6.490 -13.428 1.00 96.31 89 LEU A O 1
ATOM 718 N N . GLN A 1 90 ? 5.528 -4.439 -14.080 1.00 97.56 90 GLN A N 1
ATOM 719 C CA . GLN A 1 90 ? 5.480 -4.697 -15.511 1.00 97.56 90 GLN A CA 1
ATOM 720 C C . GLN A 1 90 ? 6.895 -4.656 -16.067 1.00 97.56 90 GLN A C 1
ATOM 722 O O . GLN A 1 90 ? 7.666 -3.745 -15.755 1.00 97.56 90 GLN A O 1
ATOM 727 N N . TYR A 1 91 ? 7.206 -5.634 -16.907 1.00 96.81 91 TYR A N 1
ATOM 728 C CA . TYR A 1 91 ? 8.489 -5.763 -17.576 1.00 96.81 91 TYR A CA 1
ATOM 729 C C . TYR A 1 91 ? 8.286 -5.799 -19.087 1.00 96.81 91 TYR A C 1
ATOM 731 O O . TYR A 1 91 ? 7.403 -6.501 -19.582 1.00 96.81 91 TYR A O 1
ATOM 739 N N . ARG A 1 92 ? 9.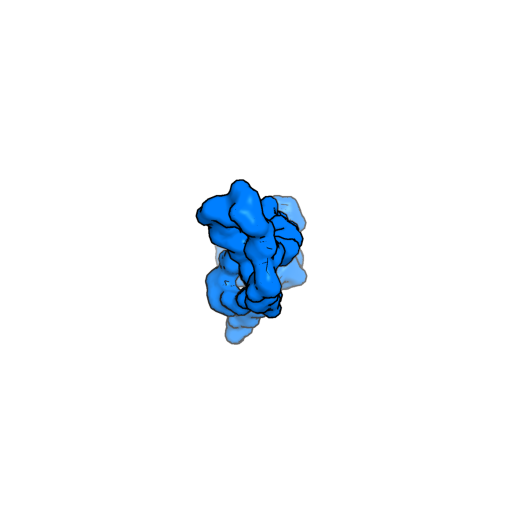126 -5.058 -19.808 1.00 96.38 92 ARG A N 1
ATOM 740 C CA . ARG A 1 92 ? 9.223 -5.103 -21.264 1.00 96.38 92 ARG A CA 1
ATOM 741 C C . ARG A 1 92 ? 10.696 -4.984 -21.664 1.00 96.38 92 ARG A C 1
ATOM 743 O O . ARG A 1 92 ? 11.305 -3.966 -21.334 1.00 96.38 92 ARG A O 1
ATOM 750 N N . PRO A 1 93 ? 11.269 -5.959 -22.390 1.00 94.31 93 PRO A N 1
ATOM 751 C CA . PRO A 1 93 ? 12.579 -5.789 -23.006 1.00 94.31 93 PRO A CA 1
ATOM 752 C C . PRO A 1 93 ? 12.591 -4.570 -23.937 1.00 94.31 93 PRO A C 1
ATOM 754 O O . PRO A 1 93 ? 11.607 -4.297 -24.629 1.00 94.31 93 PRO A O 1
ATOM 757 N N . ALA A 1 94 ? 13.702 -3.843 -23.936 1.00 91.25 94 ALA A N 1
ATOM 758 C CA . ALA A 1 94 ? 13.938 -2.735 -24.858 1.00 91.25 94 ALA A CA 1
ATOM 759 C C . ALA A 1 94 ? 14.277 -3.298 -26.238 1.00 91.25 94 ALA A C 1
ATOM 761 O O . ALA A 1 94 ? 14.973 -4.314 -26.327 1.00 91.25 94 ALA A O 1
ATOM 762 N N . LYS A 1 95 ? 13.765 -2.647 -27.277 1.00 87.62 95 LYS A N 1
ATOM 763 C CA . LYS A 1 95 ? 14.124 -2.922 -28.669 1.00 87.62 95 LYS A CA 1
ATOM 764 C C . LYS A 1 95 ? 15.346 -2.127 -29.103 1.00 87.62 95 LYS A C 1
ATOM 766 O O . LYS A 1 95 ? 15.595 -1.061 -28.493 1.00 87.62 95 LYS A O 1
#

pLDDT: mean 81.4, std 15.41, range [33.47, 97.88]

Organism: NCBI:txid300111

Secondary structure (DSSP, 8-state):
---TTS-----PPP-GGGTTS-SSS-HHHHHHTT--TTT---PPPPEEEEEE-PPP----TT--SPP--EE-SEEEEE--TT-------EE----

Sequence (95 aa):
MFDFNHDIVCVHSYSNSTYGKPRCNVPERLRAFGCPNVEIRAAPPGSLRVLTNMDFQDVSNDRTVQPVQLRPQKLRLRMRPRSNQVVTLQYRPAK

Foldseek 3Di:
DDDPVPWWDFDDDDDPVCPPPDRIDHPVVCVVVVNDPVRDDTDDDKDKDQDAFDDFEADDPPDPDDTDFKPDPDMDTDDDPPDDDDDDMGGDDHD